Protein AF-A0A7C6RZI2-F1 (afdb_monomer_lite)

Foldseek 3Di:
DVLVVVLVVLVVVLVVCPPHPCNVVSVVVSVVSVVVLQVVLLVCCVVVLPPADKDAAQDDPVVGGLHIWGFDQAAPPDDDVNHRHDAFQTWIDTSDDDIDTRNHDDPVDDDDND

Structure (mmCIF, N/CA/C/O backbone):
data_AF-A0A7C6RZI2-F1
#
_entry.id   AF-A0A7C6RZI2-F1
#
loop_
_atom_site.group_PDB
_atom_site.id
_atom_site.type_symbol
_atom_site.label_atom_id
_atom_site.label_alt_id
_atom_site.label_comp_id
_atom_site.label_asym_id
_atom_site.label_entity_id
_atom_site.label_seq_id
_atom_site.pdbx_PDB_ins_code
_atom_site.Cartn_x
_atom_site.Cartn_y
_atom_site.Cartn_z
_atom_site.occupancy
_atom_site.B_iso_or_equiv
_atom_site.auth_seq_id
_atom_site.auth_comp_id
_atom_site.auth_asym_id
_atom_site.auth_atom_id
_atom_site.pdbx_PDB_model_num
ATOM 1 N N . GLN A 1 1 ? 8.654 -7.058 0.144 1.00 63.97 1 GLN A N 1
ATOM 2 C CA . GLN A 1 1 ? 10.095 -7.318 -0.084 1.00 63.97 1 GLN A CA 1
ATOM 3 C C . GLN A 1 1 ? 10.418 -7.741 -1.518 1.00 63.97 1 GLN A C 1
ATOM 5 O O . GLN A 1 1 ? 11.172 -7.031 -2.163 1.00 63.97 1 GLN A O 1
ATOM 10 N N . ALA A 1 2 ? 9.890 -8.855 -2.053 1.00 79.62 2 ALA A N 1
ATOM 11 C CA . ALA A 1 2 ? 10.213 -9.274 -3.431 1.00 79.62 2 ALA A CA 1
ATOM 12 C C . ALA A 1 2 ? 9.776 -8.246 -4.497 1.00 79.62 2 ALA A C 1
ATOM 14 O O . ALA A 1 2 ? 10.546 -7.936 -5.404 1.00 79.62 2 ALA A O 1
ATOM 15 N N . ALA A 1 3 ? 8.576 -7.676 -4.344 1.00 82.88 3 ALA A N 1
ATOM 16 C CA . ALA A 1 3 ? 8.070 -6.601 -5.199 1.00 82.88 3 ALA A CA 1
ATOM 17 C C . ALA A 1 3 ? 8.956 -5.342 -5.139 1.00 82.88 3 ALA A C 1
ATOM 19 O O . ALA A 1 3 ? 9.338 -4.813 -6.179 1.00 82.88 3 ALA A O 1
ATOM 20 N N . ASP A 1 4 ? 9.363 -4.925 -3.936 1.00 82.19 4 ASP A N 1
ATOM 21 C CA . ASP A 1 4 ? 10.233 -3.757 -3.735 1.00 82.19 4 ASP A CA 1
ATOM 22 C C . ASP A 1 4 ? 11.594 -3.937 -4.414 1.00 82.19 4 ASP A C 1
ATOM 24 O O . ASP A 1 4 ? 12.090 -3.028 -5.073 1.00 82.19 4 ASP A O 1
ATOM 28 N N . ILE A 1 5 ? 12.186 -5.131 -4.302 1.00 86.75 5 ILE A N 1
ATOM 29 C CA . ILE A 1 5 ? 13.461 -5.458 -4.953 1.00 86.75 5 ILE A CA 1
ATOM 30 C C . ILE A 1 5 ? 13.323 -5.382 -6.479 1.00 86.75 5 ILE A C 1
ATOM 32 O O . ILE A 1 5 ? 14.195 -4.822 -7.143 1.00 86.75 5 ILE A O 1
ATOM 36 N N . ALA A 1 6 ? 12.234 -5.919 -7.039 1.00 88.88 6 ALA A N 1
ATOM 37 C CA . ALA A 1 6 ? 11.987 -5.887 -8.478 1.00 88.88 6 ALA A CA 1
ATOM 38 C C . ALA A 1 6 ? 11.799 -4.452 -9.000 1.00 88.88 6 ALA A C 1
ATOM 40 O O . ALA A 1 6 ? 12.380 -4.090 -10.024 1.00 88.88 6 ALA A O 1
ATOM 41 N N . LEU A 1 7 ? 11.050 -3.619 -8.271 1.00 88.31 7 LEU A N 1
ATOM 42 C CA . LEU A 1 7 ? 10.856 -2.211 -8.618 1.00 88.31 7 LEU A CA 1
ATOM 43 C C . LEU A 1 7 ? 12.157 -1.414 -8.522 1.00 88.31 7 LEU A C 1
ATOM 45 O O . LEU A 1 7 ? 12.508 -0.720 -9.472 1.00 88.31 7 LEU A O 1
ATOM 49 N N . GLN A 1 8 ? 12.933 -1.588 -7.450 1.00 88.38 8 GLN A N 1
ATOM 50 C CA . GLN A 1 8 ? 14.241 -0.941 -7.307 1.00 88.38 8 GLN A CA 1
ATOM 51 C C . GLN A 1 8 ? 15.222 -1.363 -8.406 1.00 88.38 8 GLN A C 1
ATOM 53 O O . GLN A 1 8 ? 16.035 -0.556 -8.858 1.00 88.38 8 GLN A O 1
ATOM 58 N N . ALA A 1 9 ? 15.178 -2.624 -8.843 1.00 91.62 9 ALA A N 1
ATOM 59 C CA . ALA A 1 9 ? 15.999 -3.096 -9.953 1.00 91.62 9 ALA A CA 1
ATOM 60 C C . ALA A 1 9 ? 15.601 -2.424 -11.278 1.00 91.62 9 ALA A C 1
ATOM 62 O O . ALA A 1 9 ? 16.482 -1.979 -12.015 1.00 91.62 9 ALA A O 1
ATOM 63 N N . ALA A 1 10 ? 14.298 -2.295 -11.552 1.00 91.75 10 ALA A N 1
ATOM 64 C CA . ALA A 1 10 ? 13.794 -1.596 -12.734 1.00 91.75 10 ALA A CA 1
ATOM 65 C C . ALA A 1 10 ? 14.168 -0.102 -12.722 1.00 91.75 10 ALA A C 1
ATOM 67 O O . ALA A 1 10 ? 14.688 0.404 -13.712 1.00 91.75 10 ALA A O 1
ATOM 68 N N . GLU A 1 11 ? 14.013 0.578 -11.583 1.00 91.69 11 GLU A N 1
ATOM 69 C CA . GLU A 1 11 ? 14.395 1.988 -11.420 1.00 91.69 11 GLU A CA 1
ATOM 70 C C . GLU A 1 11 ? 15.897 2.210 -11.630 1.00 91.69 11 GLU A C 1
ATOM 72 O O . GLU A 1 11 ? 16.303 3.147 -12.321 1.00 91.69 11 GLU A O 1
ATOM 77 N N . LYS A 1 12 ? 16.743 1.321 -11.091 1.00 93.75 12 LYS A N 1
ATOM 78 C CA . LYS A 1 12 ? 18.195 1.364 -11.323 1.00 93.75 12 LYS A CA 1
ATOM 79 C C . LYS A 1 12 ? 18.545 1.154 -12.795 1.00 93.75 12 LYS A C 1
ATOM 81 O O . LYS A 1 12 ? 19.434 1.839 -13.298 1.00 93.75 12 LYS A O 1
ATOM 86 N N . ALA A 1 13 ? 17.865 0.235 -13.480 1.00 93.94 13 ALA A N 1
ATOM 87 C CA . ALA A 1 13 ? 18.086 -0.018 -14.902 1.00 93.94 13 ALA A CA 1
ATOM 88 C C . ALA A 1 13 ? 17.709 1.199 -15.761 1.00 93.94 13 ALA A C 1
ATOM 90 O O . ALA A 1 13 ? 18.493 1.612 -16.616 1.00 93.94 13 ALA A O 1
ATOM 91 N N . THR A 1 14 ? 16.559 1.822 -15.493 1.00 94.44 14 THR A N 1
ATOM 92 C CA . THR A 1 14 ? 16.145 3.061 -16.163 1.00 94.44 14 THR A CA 1
ATOM 93 C C . THR A 1 14 ? 17.127 4.196 -15.900 1.00 94.44 14 THR A C 1
ATOM 95 O O . THR A 1 14 ? 17.542 4.875 -16.840 1.00 94.44 14 THR A O 1
ATOM 98 N N . LEU A 1 15 ? 17.546 4.380 -14.642 1.00 95.00 15 LEU A N 1
ATOM 99 C CA . LEU A 1 15 ? 18.511 5.413 -14.271 1.00 95.00 15 LEU A CA 1
ATOM 100 C C . LEU A 1 15 ? 19.838 5.228 -15.016 1.00 95.00 15 LEU A C 1
ATOM 102 O O . LEU A 1 15 ? 20.361 6.192 -15.575 1.00 95.00 15 LEU A O 1
ATOM 106 N N . ALA A 1 16 ? 20.347 3.995 -15.086 1.00 96.06 16 ALA A N 1
ATOM 107 C CA . ALA A 1 16 ? 21.579 3.668 -15.802 1.00 96.06 16 ALA A CA 1
ATOM 108 C C . ALA A 1 16 ? 21.486 3.919 -17.317 1.00 96.06 16 ALA A C 1
ATOM 110 O O . ALA A 1 16 ? 22.498 4.190 -17.959 1.00 96.06 16 ALA A O 1
ATOM 111 N N . ALA A 1 17 ? 20.284 3.850 -17.890 1.00 96.06 17 ALA A N 1
ATOM 112 C CA . ALA A 1 17 ? 20.051 4.085 -19.309 1.00 96.06 17 ALA A CA 1
ATOM 113 C C . ALA A 1 17 ? 19.799 5.557 -19.665 1.00 96.06 17 ALA A C 1
ATOM 115 O O . ALA A 1 17 ? 19.620 5.861 -20.846 1.00 96.06 17 ALA A O 1
ATOM 116 N N . THR A 1 18 ? 19.781 6.470 -18.690 1.00 96.00 18 THR A N 1
ATOM 117 C CA . THR A 1 18 ? 19.546 7.904 -18.925 1.00 96.00 18 THR A CA 1
ATOM 118 C C . THR A 1 18 ? 20.486 8.448 -20.004 1.00 96.00 18 THR A C 1
ATOM 120 O O . THR A 1 18 ? 21.698 8.261 -19.944 1.00 96.00 18 THR A O 1
ATOM 123 N N . GLY A 1 19 ? 19.924 9.119 -21.014 1.00 95.12 19 GLY A N 1
ATOM 124 C CA . GLY A 1 19 ? 20.690 9.676 -22.137 1.00 95.12 19 GLY A CA 1
ATOM 125 C C . GLY A 1 19 ? 21.081 8.669 -23.227 1.00 95.12 19 GLY A C 1
ATOM 126 O O . GLY A 1 19 ? 21.697 9.059 -24.215 1.00 95.12 19 GLY A O 1
ATOM 127 N N . THR A 1 20 ? 20.703 7.395 -23.094 1.00 96.94 20 THR A N 1
ATOM 128 C CA . THR A 1 20 ? 20.900 6.374 -24.136 1.00 96.94 20 THR A CA 1
ATOM 129 C C . THR A 1 20 ? 19.619 6.154 -24.956 1.00 96.94 20 THR A C 1
ATOM 131 O O . THR A 1 20 ? 18.518 6.393 -24.451 1.00 96.94 20 THR A O 1
ATOM 134 N N . PRO A 1 21 ? 19.708 5.610 -26.186 1.00 97.00 21 PRO A N 1
ATOM 135 C CA . PRO A 1 21 ? 18.528 5.211 -26.961 1.00 97.00 21 PRO A CA 1
ATOM 136 C C . PRO A 1 21 ? 17.641 4.153 -26.281 1.00 97.00 21 PRO A C 1
ATOM 138 O O . PRO A 1 21 ? 16.479 4.011 -26.647 1.00 97.00 21 PRO A O 1
ATOM 141 N N . ALA A 1 22 ? 18.166 3.414 -25.296 1.00 95.56 22 ALA A N 1
ATOM 142 C CA . ALA A 1 22 ? 17.414 2.399 -24.558 1.00 95.56 22 ALA A CA 1
ATOM 143 C C . ALA A 1 22 ? 16.476 2.989 -23.486 1.00 95.56 22 ALA A C 1
ATOM 145 O O . ALA A 1 22 ? 15.565 2.296 -23.030 1.00 95.56 22 ALA A O 1
ATOM 146 N N . TYR A 1 23 ? 16.666 4.259 -23.097 1.00 95.75 23 TYR A N 1
ATOM 147 C CA . TYR A 1 23 ? 15.914 4.903 -22.014 1.00 95.75 23 TYR A CA 1
ATOM 148 C C . TYR A 1 23 ? 14.384 4.812 -22.164 1.00 95.75 23 TYR A C 1
ATOM 150 O O . TYR A 1 23 ? 13.736 4.378 -21.210 1.00 95.75 23 TYR A O 1
ATOM 158 N N . PRO A 1 24 ? 13.769 5.146 -23.320 1.00 95.00 24 PRO A N 1
ATOM 159 C CA . PRO A 1 24 ? 12.309 5.156 -23.430 1.00 95.00 24 PRO A CA 1
ATOM 160 C C . PRO A 1 24 ? 11.691 3.766 -23.238 1.00 95.00 24 PRO A C 1
ATOM 162 O O . PRO A 1 24 ? 10.653 3.634 -22.595 1.00 95.00 24 PRO A O 1
ATOM 165 N N . GLY A 1 25 ? 12.348 2.723 -23.758 1.00 95.81 25 GLY A N 1
ATOM 166 C CA . GLY A 1 25 ? 11.883 1.341 -23.625 1.00 95.81 25 GLY A CA 1
ATOM 167 C C . GLY A 1 25 ? 11.962 0.834 -22.186 1.00 95.81 25 GLY A C 1
ATOM 168 O O . GLY A 1 25 ? 11.014 0.221 -21.698 1.00 95.81 25 GLY A O 1
ATOM 169 N N . LEU A 1 26 ? 13.057 1.137 -21.480 1.00 95.12 26 LEU A N 1
ATOM 170 C CA . LEU A 1 26 ? 13.207 0.762 -20.072 1.00 95.12 26 LEU A CA 1
ATOM 171 C C . LEU A 1 26 ? 12.254 1.539 -19.166 1.00 95.12 26 LEU A C 1
ATOM 173 O O . LEU A 1 26 ? 11.661 0.938 -18.274 1.00 95.12 26 LEU A O 1
ATOM 177 N N . LYS A 1 27 ? 12.020 2.828 -19.442 1.00 93.38 27 LYS A N 1
ATOM 178 C CA . LYS A 1 27 ? 11.045 3.612 -18.681 1.00 93.38 27 LYS A CA 1
ATOM 179 C C . LYS A 1 27 ? 9.627 3.061 -18.840 1.00 93.38 27 LYS A C 1
ATOM 181 O O . LYS A 1 27 ? 8.934 2.894 -17.843 1.00 93.38 27 LYS A O 1
ATOM 186 N N . ALA A 1 28 ? 9.223 2.701 -20.060 1.00 92.81 28 ALA A N 1
ATOM 187 C CA . ALA A 1 28 ? 7.923 2.075 -20.299 1.00 92.81 28 ALA A CA 1
ATOM 188 C C . ALA A 1 28 ? 7.782 0.724 -19.570 1.00 92.81 28 ALA A C 1
ATOM 190 O O . ALA A 1 28 ? 6.731 0.435 -18.999 1.00 92.81 28 ALA A O 1
ATOM 191 N N . ALA A 1 29 ? 8.841 -0.093 -19.548 1.00 92.69 29 ALA A N 1
ATOM 192 C CA . ALA A 1 29 ? 8.848 -1.365 -18.825 1.00 92.69 29 ALA A CA 1
ATOM 193 C C . ALA A 1 29 ? 8.786 -1.178 -17.297 1.00 92.69 29 ALA A C 1
ATOM 195 O O . ALA A 1 29 ? 8.042 -1.890 -16.622 1.00 92.69 29 ALA A O 1
ATOM 196 N N . GLU A 1 30 ? 9.525 -0.205 -16.752 1.00 92.31 30 GLU A N 1
ATOM 197 C CA . GLU A 1 30 ? 9.463 0.179 -15.337 1.00 92.31 30 GLU A CA 1
ATOM 198 C C . GLU A 1 30 ? 8.044 0.607 -14.945 1.00 92.31 30 GLU A C 1
ATOM 200 O O . GLU A 1 30 ? 7.506 0.130 -13.947 1.00 92.31 30 GLU A O 1
ATOM 205 N N . GLU A 1 31 ? 7.414 1.476 -15.737 1.00 90.31 31 GLU A N 1
ATOM 206 C CA . GLU A 1 31 ? 6.061 1.964 -15.463 1.00 90.31 31 GLU A CA 1
ATOM 207 C C . GLU A 1 31 ? 5.012 0.852 -15.573 1.00 90.31 31 GLU A C 1
ATOM 209 O O . GLU A 1 31 ? 4.142 0.745 -14.707 1.00 90.31 31 GLU A O 1
ATOM 214 N N . ALA A 1 32 ? 5.126 -0.035 -16.565 1.00 90.44 32 ALA A N 1
ATOM 215 C CA . ALA A 1 32 ? 4.256 -1.204 -16.681 1.00 90.44 32 ALA A CA 1
ATOM 216 C C . ALA A 1 32 ? 4.381 -2.137 -15.464 1.00 90.44 32 ALA A C 1
ATOM 218 O O . ALA A 1 32 ? 3.371 -2.620 -14.944 1.00 90.44 32 ALA A O 1
ATOM 219 N N . LEU A 1 33 ? 5.606 -2.351 -14.966 1.00 90.94 33 LEU A N 1
ATOM 220 C CA . LEU A 1 33 ? 5.843 -3.145 -13.762 1.00 90.94 33 LEU A CA 1
ATOM 221 C C . LEU A 1 33 ? 5.247 -2.473 -12.518 1.00 90.94 33 LEU A C 1
ATOM 223 O O . LEU A 1 33 ? 4.603 -3.151 -11.715 1.00 90.94 33 LEU A O 1
ATOM 227 N N . LYS A 1 34 ? 5.405 -1.151 -12.374 1.00 87.69 34 LYS A N 1
ATOM 228 C CA . LYS A 1 34 ? 4.792 -0.364 -11.290 1.00 87.69 34 LYS A CA 1
ATOM 229 C C . LYS A 1 34 ? 3.272 -0.512 -11.291 1.00 87.69 34 LYS A C 1
ATOM 231 O O . LYS A 1 34 ? 2.705 -0.856 -10.258 1.00 87.69 34 LYS A O 1
ATOM 236 N N . VAL A 1 35 ? 2.624 -0.351 -12.447 1.00 87.19 35 VAL A N 1
ATOM 237 C CA . VAL A 1 35 ? 1.165 -0.507 -12.608 1.00 87.19 35 VAL A CA 1
ATOM 238 C C . VAL A 1 35 ? 0.703 -1.913 -12.223 1.00 87.19 35 VAL A C 1
ATOM 240 O O . VAL A 1 35 ? -0.223 -2.060 -11.426 1.00 87.19 35 VAL A O 1
ATOM 243 N N . ALA A 1 36 ? 1.354 -2.952 -12.751 1.00 89.38 36 ALA A N 1
ATOM 244 C CA . ALA A 1 36 ? 0.981 -4.337 -12.462 1.00 89.38 36 ALA A CA 1
ATOM 245 C C . ALA A 1 36 ? 1.159 -4.684 -10.972 1.00 89.38 36 ALA A C 1
ATOM 247 O O . ALA A 1 36 ? 0.317 -5.351 -10.361 1.00 89.38 36 ALA A O 1
ATOM 248 N N . THR A 1 37 ? 2.238 -4.189 -10.366 1.00 89.81 37 THR A N 1
ATOM 249 C CA . THR A 1 37 ? 2.539 -4.415 -8.948 1.00 89.81 37 THR A CA 1
ATOM 250 C C . THR A 1 37 ? 1.545 -3.675 -8.051 1.00 89.81 37 THR A C 1
ATOM 252 O O . THR A 1 37 ? 0.985 -4.282 -7.142 1.00 89.81 37 THR A O 1
ATOM 255 N N . ALA A 1 38 ? 1.234 -2.410 -8.347 1.00 87.12 38 ALA A N 1
ATOM 256 C CA . ALA A 1 38 ? 0.231 -1.642 -7.610 1.00 87.12 38 ALA A CA 1
ATOM 257 C C . ALA A 1 38 ? -1.160 -2.278 -7.680 1.00 87.12 38 ALA A C 1
ATOM 259 O O . ALA A 1 38 ? -1.847 -2.371 -6.668 1.00 87.12 38 ALA A O 1
ATOM 260 N N . ALA A 1 39 ? -1.572 -2.747 -8.861 1.00 87.38 39 ALA A N 1
ATOM 261 C CA . ALA A 1 39 ? -2.870 -3.389 -9.035 1.00 87.38 39 ALA A CA 1
ATOM 262 C C . ALA A 1 39 ? -2.967 -4.699 -8.237 1.00 87.38 39 ALA A C 1
ATOM 264 O O . ALA A 1 39 ? -3.966 -4.943 -7.562 1.00 87.38 39 ALA A O 1
ATOM 265 N N . SER A 1 40 ? -1.920 -5.528 -8.282 1.00 90.50 40 SER A N 1
ATOM 266 C CA . SER A 1 40 ? -1.896 -6.807 -7.565 1.00 90.50 40 SER A CA 1
ATOM 267 C C . SER A 1 40 ? -1.838 -6.628 -6.046 1.00 90.50 40 SER A C 1
ATOM 269 O O . SER A 1 40 ? -2.667 -7.200 -5.339 1.00 90.50 40 SER A O 1
ATOM 271 N N . LEU A 1 41 ? -0.912 -5.812 -5.532 1.00 89.50 41 LEU A N 1
ATOM 272 C CA . LEU A 1 41 ? -0.785 -5.547 -4.095 1.00 89.50 41 LEU A CA 1
ATOM 273 C C . LEU A 1 41 ? -1.981 -4.756 -3.562 1.00 89.50 41 LEU A C 1
ATOM 275 O O . LEU A 1 41 ? -2.490 -5.062 -2.486 1.00 89.50 41 LEU A O 1
ATOM 279 N N . GLY A 1 42 ? -2.491 -3.805 -4.343 1.00 88.81 42 GLY A N 1
ATOM 280 C CA . GLY A 1 42 ? -3.686 -3.053 -3.991 1.00 88.81 42 GLY A CA 1
ATOM 281 C C . GLY A 1 42 ? -4.927 -3.940 -3.898 1.00 88.81 42 GLY A C 1
ATOM 282 O O . GLY A 1 42 ? -5.686 -3.837 -2.935 1.00 88.81 42 GLY A O 1
ATOM 283 N N . GLY A 1 43 ? -5.095 -4.868 -4.846 1.00 88.69 43 GLY A N 1
ATOM 284 C CA . GLY A 1 43 ? -6.144 -5.886 -4.795 1.00 88.69 43 GLY A CA 1
ATOM 285 C C . GLY A 1 43 ? -6.015 -6.799 -3.575 1.00 88.69 43 GLY A C 1
ATOM 286 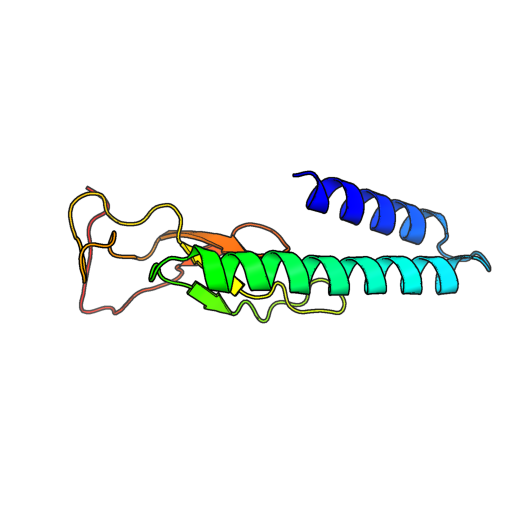O O . GLY A 1 43 ? -7.012 -7.053 -2.904 1.00 88.69 43 GLY A O 1
ATOM 287 N N . MET A 1 44 ? -4.790 -7.225 -3.241 1.00 89.69 44 MET A N 1
ATOM 288 C CA . MET A 1 44 ? -4.525 -8.023 -2.039 1.00 89.69 44 MET A CA 1
ATOM 289 C C . MET A 1 44 ? -4.881 -7.270 -0.759 1.00 89.69 44 MET A C 1
ATOM 291 O O . MET A 1 44 ? -5.549 -7.836 0.097 1.00 89.69 44 MET A O 1
ATOM 295 N N . ILE A 1 45 ? -4.485 -6.004 -0.614 1.00 90.69 45 ILE A N 1
ATOM 296 C CA . ILE A 1 45 ? -4.834 -5.206 0.569 1.00 90.69 45 ILE A CA 1
ATOM 297 C C . ILE A 1 45 ? -6.352 -5.047 0.673 1.00 90.69 45 ILE A C 1
ATOM 299 O O . ILE A 1 45 ? -6.921 -5.293 1.734 1.00 90.69 45 ILE A O 1
ATOM 303 N N . ALA A 1 46 ? -7.023 -4.718 -0.433 1.00 87.44 46 ALA A N 1
ATOM 304 C CA . ALA A 1 46 ? -8.474 -4.568 -0.452 1.00 87.44 46 ALA A CA 1
ATOM 305 C C . ALA A 1 46 ? -9.212 -5.866 -0.073 1.00 87.44 46 ALA A C 1
ATOM 307 O O . ALA A 1 46 ? -10.228 -5.806 0.618 1.00 87.44 46 ALA A O 1
ATOM 308 N N . SER A 1 47 ? -8.710 -7.037 -0.483 1.00 87.31 47 SER A N 1
ATOM 309 C CA . SER A 1 47 ? -9.332 -8.325 -0.151 1.00 87.31 47 SER A CA 1
ATOM 310 C C . SER A 1 47 ? -8.947 -8.854 1.232 1.00 87.31 47 SER A C 1
ATOM 312 O O . SER A 1 47 ? -9.762 -9.493 1.893 1.00 87.31 47 SER A O 1
ATOM 314 N N . MET A 1 48 ? -7.706 -8.620 1.668 1.00 87.62 48 MET A N 1
ATOM 315 C CA . MET A 1 48 ? -7.128 -9.223 2.876 1.00 87.62 48 MET A CA 1
ATOM 316 C C . MET A 1 48 ? -7.244 -8.344 4.115 1.00 87.62 48 MET A C 1
ATOM 318 O O . MET A 1 48 ? -7.005 -8.839 5.212 1.00 87.62 48 MET A O 1
ATOM 322 N N . ALA A 1 49 ? -7.646 -7.077 3.978 1.00 86.88 49 ALA A N 1
ATOM 323 C CA . ALA A 1 49 ? -7.878 -6.211 5.129 1.00 86.88 49 ALA A CA 1
ATOM 324 C C . ALA A 1 49 ? -8.914 -6.794 6.104 1.00 86.88 49 ALA A C 1
ATOM 326 O O . ALA A 1 49 ? -8.897 -6.438 7.274 1.00 86.88 49 ALA A O 1
ATOM 327 N N . ALA A 1 50 ? -9.800 -7.696 5.656 1.00 85.19 50 ALA A N 1
ATOM 328 C CA . ALA A 1 50 ? -10.762 -8.398 6.514 1.00 85.19 50 ALA A CA 1
ATOM 329 C C . ALA A 1 50 ? -11.596 -7.450 7.408 1.00 85.19 50 ALA A C 1
ATOM 331 O O . ALA A 1 50 ? -11.948 -7.783 8.537 1.00 85.19 50 ALA A O 1
ATOM 332 N N . GLY A 1 51 ? -11.904 -6.252 6.895 1.00 82.75 51 GLY A N 1
ATOM 333 C CA . GLY A 1 51 ? -12.629 -5.201 7.616 1.00 82.75 51 GLY A CA 1
ATOM 334 C C . GLY A 1 51 ? -11.753 -4.245 8.432 1.00 82.75 51 GLY A C 1
ATOM 335 O O . GLY A 1 51 ? -12.283 -3.272 8.965 1.00 82.75 51 GLY A O 1
ATOM 336 N N . ALA A 1 52 ? -10.439 -4.475 8.518 1.00 88.94 52 ALA A N 1
ATOM 337 C CA . ALA A 1 52 ? -9.495 -3.517 9.081 1.00 88.94 52 ALA A CA 1
ATOM 338 C C . ALA A 1 52 ? -9.498 -2.208 8.281 1.00 88.94 52 ALA A C 1
ATOM 340 O O . ALA A 1 52 ? -9.823 -2.180 7.090 1.00 88.94 52 ALA A O 1
ATOM 341 N N . SER A 1 53 ? -9.118 -1.117 8.946 1.00 89.19 53 SER A N 1
ATOM 342 C CA . SER A 1 53 ? -9.082 0.205 8.326 1.00 89.19 53 SER A CA 1
ATOM 343 C C . SER A 1 53 ? -8.108 0.227 7.152 1.00 89.19 53 SER A C 1
ATOM 345 O O . SER A 1 53 ? -6.908 -0.006 7.319 1.00 89.19 53 SER A O 1
ATOM 347 N N . ILE A 1 54 ? -8.642 0.563 5.979 1.00 92.62 54 ILE A N 1
ATOM 348 C CA . ILE A 1 54 ? -7.871 0.855 4.775 1.00 92.62 54 ILE A CA 1
ATOM 349 C C . ILE A 1 54 ? -8.000 2.331 4.411 1.00 92.62 54 ILE A C 1
ATOM 351 O O . ILE A 1 54 ? -9.030 2.957 4.663 1.00 92.62 54 ILE A O 1
ATOM 355 N N . HIS A 1 55 ? -6.976 2.884 3.774 1.00 89.50 55 HIS A N 1
ATOM 356 C CA . HIS A 1 55 ? -7.038 4.217 3.175 1.00 89.50 55 HIS A CA 1
ATOM 357 C C . HIS A 1 55 ? -6.471 4.183 1.761 1.00 89.50 55 HIS A C 1
ATOM 359 O O . HIS A 1 55 ? -5.648 3.333 1.442 1.00 89.50 55 HIS A O 1
ATOM 365 N N . ALA A 1 56 ? -6.896 5.117 0.915 1.00 87.38 56 ALA A N 1
ATOM 366 C CA . ALA A 1 56 ? -6.265 5.331 -0.378 1.00 87.38 56 ALA A CA 1
ATOM 367 C C . ALA A 1 56 ? -5.139 6.358 -0.229 1.00 87.38 56 ALA A C 1
ATOM 369 O O . ALA A 1 56 ? -5.381 7.496 0.181 1.00 87.38 56 ALA A O 1
ATOM 370 N N . CYS A 1 57 ? -3.919 5.977 -0.593 1.00 84.75 57 CYS A N 1
ATOM 371 C CA . CYS A 1 57 ? -2.812 6.903 -0.723 1.00 84.75 57 CYS A CA 1
ATOM 372 C C . CYS A 1 57 ? -2.744 7.427 -2.157 1.00 84.75 57 CYS A C 1
ATOM 374 O O . CYS A 1 57 ? -2.431 6.702 -3.105 1.00 84.75 57 CYS A O 1
ATOM 376 N N . ALA A 1 58 ? -3.069 8.710 -2.313 1.00 83.12 58 ALA A N 1
ATOM 377 C CA . ALA A 1 58 ? -3.031 9.400 -3.599 1.00 83.12 58 ALA A CA 1
ATOM 378 C C . ALA A 1 58 ? -1.618 9.876 -3.982 1.00 83.12 58 ALA A C 1
ATOM 380 O O . ALA A 1 58 ? -1.440 10.412 -5.076 1.00 83.12 58 ALA A O 1
ATOM 381 N N . THR A 1 59 ? -0.627 9.701 -3.100 1.00 82.81 59 THR A N 1
ATOM 382 C CA . THR A 1 59 ? 0.760 10.091 -3.363 1.00 82.81 59 THR A CA 1
ATOM 383 C C . THR A 1 59 ? 1.278 9.323 -4.575 1.00 82.81 59 THR A C 1
ATOM 385 O O . THR A 1 59 ? 1.252 8.089 -4.564 1.00 82.81 59 THR A O 1
ATOM 388 N N . PRO A 1 60 ? 1.732 10.015 -5.633 1.00 72.06 60 PRO A N 1
ATOM 389 C CA . PRO A 1 60 ? 2.266 9.341 -6.802 1.00 72.06 60 PRO A CA 1
ATOM 390 C C . PRO A 1 60 ? 3.610 8.677 -6.482 1.00 72.06 60 PRO A C 1
ATOM 392 O O . PRO A 1 60 ? 4.578 9.351 -6.139 1.00 72.06 60 PRO A O 1
ATOM 395 N N . TYR A 1 61 ? 3.689 7.369 -6.687 1.00 68.19 61 TYR A N 1
ATOM 396 C CA . TYR A 1 61 ? 4.910 6.663 -7.049 1.00 68.19 61 TYR A CA 1
ATOM 397 C C . TYR A 1 61 ? 5.115 6.825 -8.555 1.00 68.19 61 TYR A C 1
ATOM 399 O O . TYR A 1 61 ? 4.413 6.171 -9.326 1.00 68.19 61 TYR A O 1
ATOM 407 N N . PRO A 1 62 ? 6.004 7.715 -9.022 1.00 67.88 62 PRO A N 1
ATOM 408 C CA . PRO A 1 62 ? 5.949 8.233 -10.386 1.00 67.88 62 PRO A CA 1
ATOM 409 C C . PRO A 1 62 ? 5.784 7.110 -11.431 1.00 67.88 62 PRO A C 1
ATOM 411 O O . PRO A 1 62 ? 6.674 6.247 -11.493 1.00 67.88 62 PRO A O 1
ATOM 414 N N . PRO A 1 63 ? 4.690 7.081 -12.231 1.00 63.25 63 PRO A N 1
ATOM 415 C CA . PRO A 1 63 ? 3.563 8.033 -12.345 1.00 63.25 63 PRO A CA 1
ATOM 416 C C . PRO A 1 63 ? 2.237 7.652 -11.629 1.00 63.25 63 PRO A C 1
ATOM 418 O O . PRO A 1 63 ? 1.247 8.366 -11.781 1.00 63.25 63 PRO A O 1
ATOM 421 N N . ILE A 1 64 ? 2.164 6.543 -10.890 1.00 66.69 64 ILE A N 1
ATOM 422 C CA . ILE A 1 64 ? 0.919 5.977 -10.331 1.00 66.69 64 ILE A CA 1
ATOM 423 C C . ILE A 1 64 ? 0.758 6.206 -8.818 1.00 66.69 64 ILE A C 1
ATOM 425 O O . ILE A 1 64 ? 1.753 6.203 -8.110 1.00 66.69 64 ILE A O 1
ATOM 429 N N . PRO A 1 65 ? -0.459 6.346 -8.266 1.00 70.88 65 PRO A N 1
ATOM 430 C CA . PRO A 1 65 ? -0.657 6.409 -6.812 1.00 70.88 65 PRO A CA 1
ATOM 431 C C . PRO A 1 65 ? -0.143 5.160 -6.071 1.00 70.88 65 PRO A C 1
ATOM 433 O O . PRO A 1 65 ? -0.226 4.056 -6.609 1.00 70.88 65 PRO A O 1
ATOM 436 N N . HIS A 1 66 ? 0.308 5.316 -4.820 1.00 80.38 66 HIS A N 1
ATOM 437 C CA . HIS A 1 66 ? 0.700 4.204 -3.931 1.00 80.38 66 HIS A CA 1
ATOM 438 C C . HIS A 1 66 ? -0.411 3.170 -3.705 1.00 80.38 66 HIS A C 1
ATOM 440 O O . HIS A 1 66 ? -0.122 2.023 -3.372 1.00 80.38 66 HIS A O 1
ATOM 446 N N . GLY A 1 67 ? -1.672 3.549 -3.928 1.00 84.25 67 GLY A N 1
ATOM 447 C CA . GLY A 1 67 ? -2.809 2.640 -3.848 1.00 84.25 67 GLY A CA 1
ATOM 448 C C . GLY A 1 67 ? -3.338 2.505 -2.420 1.00 84.25 67 GLY A C 1
ATOM 449 O O . GLY A 1 67 ? -3.150 3.412 -1.606 1.00 84.25 67 GLY A O 1
ATOM 450 N N . PRO A 1 68 ? -4.080 1.431 -2.110 1.00 90.62 68 PRO A N 1
A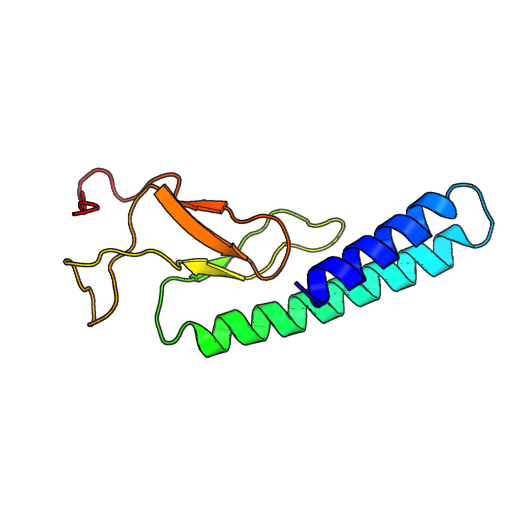TOM 451 C CA . PRO A 1 68 ? -4.618 1.251 -0.776 1.00 90.62 68 PRO A CA 1
ATOM 452 C C . PRO A 1 68 ? -3.506 0.880 0.211 1.00 90.62 68 PRO A C 1
ATOM 454 O O . PRO A 1 68 ? -2.597 0.119 -0.120 1.00 90.62 68 PRO A O 1
ATOM 457 N N . GLY A 1 69 ? -3.612 1.389 1.431 1.00 91.81 69 GLY A N 1
ATOM 458 C CA . GLY A 1 69 ? -2.841 0.944 2.581 1.00 91.81 69 GLY A CA 1
ATOM 459 C C . GLY A 1 69 ? -3.740 0.417 3.686 1.00 91.81 69 GLY A C 1
ATOM 460 O O . GLY A 1 69 ? -4.920 0.765 3.744 1.00 91.81 69 GLY A O 1
ATOM 461 N N . VAL A 1 70 ? -3.184 -0.428 4.551 1.00 94.69 70 VAL A N 1
ATOM 462 C CA . VAL A 1 70 ? -3.869 -1.030 5.701 1.00 94.69 70 VAL A CA 1
ATOM 463 C C . VAL A 1 70 ? -3.138 -0.699 6.996 1.00 94.69 70 VAL A C 1
ATOM 465 O O . VAL A 1 70 ? -1.906 -0.688 7.040 1.00 94.69 70 VAL A O 1
ATOM 468 N N . VAL A 1 71 ? -3.901 -0.429 8.052 1.00 94.12 71 VAL A N 1
ATOM 469 C CA . VAL A 1 71 ? -3.355 -0.219 9.398 1.00 94.12 71 VAL A CA 1
ATOM 470 C C . VAL A 1 71 ? -2.936 -1.560 10.003 1.00 94.12 71 VAL A C 1
ATOM 472 O O . VAL A 1 71 ? -3.725 -2.504 10.002 1.00 94.12 71 VAL A O 1
ATOM 475 N N . VAL A 1 72 ? -1.712 -1.649 10.531 1.00 93.06 72 VAL A N 1
ATOM 476 C CA . VAL A 1 72 ? -1.126 -2.925 11.001 1.00 93.06 72 VAL A CA 1
ATOM 477 C C . VAL A 1 72 ? -0.894 -3.012 12.514 1.00 93.06 72 VAL A C 1
ATOM 479 O O . VAL A 1 72 ? -0.589 -4.090 13.018 1.00 93.06 72 VAL A O 1
ATOM 482 N N . ASP A 1 73 ? -1.050 -1.910 13.245 1.00 92.75 73 ASP A N 1
ATOM 483 C CA . ASP A 1 73 ? -0.678 -1.771 14.662 1.00 92.75 73 ASP A CA 1
ATOM 484 C C . ASP A 1 73 ? -1.759 -1.051 15.499 1.00 92.75 73 ASP A C 1
ATOM 486 O O . ASP A 1 73 ? -1.457 -0.220 16.354 1.00 92.75 73 ASP A O 1
ATOM 490 N N . GLY A 1 74 ? -3.036 -1.374 15.258 1.00 91.94 74 GLY A N 1
ATOM 491 C CA . GLY A 1 74 ? -4.169 -0.842 16.030 1.00 91.94 74 GLY A CA 1
ATOM 492 C C . GLY A 1 74 ? -4.169 -1.231 17.522 1.00 91.94 74 GLY A C 1
ATOM 493 O O . GLY A 1 74 ? -3.327 -1.990 17.999 1.00 91.94 74 GLY A O 1
ATOM 494 N N . SER A 1 75 ? -5.145 -0.721 18.282 1.00 93.56 75 SER A N 1
ATOM 495 C CA . SER A 1 75 ? -5.212 -0.882 19.746 1.00 93.56 75 SER A CA 1
ATOM 496 C C . SER A 1 75 ? -5.345 -2.342 20.191 1.00 93.56 75 SER A C 1
ATOM 498 O O . SER A 1 75 ? -6.176 -3.094 19.683 1.00 93.56 75 SER A O 1
ATOM 500 N N . SER A 1 76 ? -4.589 -2.721 21.224 1.00 91.69 76 SER A N 1
ATOM 501 C CA . SER A 1 76 ? -4.665 -4.048 21.850 1.00 91.69 76 SER A CA 1
ATOM 502 C C . SER A 1 76 ? -5.825 -4.202 22.847 1.00 91.69 76 SER A C 1
ATOM 504 O O . SER A 1 76 ? -6.115 -5.319 23.276 1.00 91.69 76 SER A O 1
ATOM 506 N N . LYS A 1 77 ? -6.496 -3.102 23.224 1.00 92.75 77 LYS A N 1
ATOM 507 C CA . LYS A 1 77 ? -7.546 -3.089 24.264 1.00 92.75 77 LYS A CA 1
ATOM 508 C C . LYS A 1 77 ? -8.894 -2.573 23.792 1.00 92.75 77 LYS A C 1
ATOM 510 O O . LYS A 1 77 ? -9.922 -2.985 24.326 1.00 92.75 77 LYS A O 1
ATOM 515 N N . VAL A 1 78 ? -8.902 -1.670 22.817 1.00 94.06 78 VAL A N 1
ATOM 516 C CA . VAL A 1 78 ? -10.135 -1.102 22.274 1.00 94.06 78 VAL A CA 1
ATOM 517 C C . VAL A 1 78 ? -10.438 -1.782 20.952 1.00 94.06 78 VAL A C 1
ATOM 519 O O . VAL A 1 78 ? -9.702 -1.626 19.979 1.00 94.06 78 VAL A O 1
ATOM 522 N N . LEU A 1 79 ? -11.543 -2.525 20.925 1.00 94.31 79 LEU A N 1
ATOM 523 C CA . LEU A 1 79 ? -12.052 -3.155 19.715 1.00 94.31 79 LEU A CA 1
ATOM 524 C C . LEU A 1 79 ? -13.305 -2.423 19.236 1.00 94.31 79 LEU A C 1
ATOM 526 O O . LEU A 1 79 ? -14.232 -2.194 20.012 1.00 94.31 79 LEU A O 1
ATOM 530 N N . ILE A 1 80 ? -13.354 -2.107 17.946 1.00 93.25 80 ILE A N 1
ATOM 531 C CA . ILE A 1 80 ? -14.551 -1.606 17.268 1.00 93.25 80 ILE A CA 1
ATOM 532 C C . ILE A 1 80 ? -14.943 -2.667 16.247 1.00 93.25 80 ILE A C 1
ATOM 534 O O . ILE A 1 80 ? -14.133 -3.048 15.408 1.00 93.25 80 ILE A O 1
ATOM 538 N N . ASN A 1 81 ? -16.171 -3.181 16.343 1.00 93.75 81 ASN A N 1
ATOM 539 C CA . ASN A 1 81 ? -16.630 -4.321 15.540 1.00 93.75 81 ASN A CA 1
ATOM 540 C C . ASN A 1 81 ? -15.680 -5.532 15.624 1.00 93.75 81 ASN A C 1
ATOM 542 O O . ASN A 1 81 ? -15.378 -6.161 14.615 1.00 93.75 81 ASN A O 1
ATOM 546 N N . ASN A 1 82 ? -15.193 -5.847 16.830 1.00 92.25 82 ASN A N 1
ATOM 547 C CA . ASN A 1 82 ? -14.237 -6.934 17.078 1.00 92.25 82 ASN A CA 1
ATOM 548 C C . ASN A 1 82 ? -12.867 -6.793 16.378 1.00 92.25 82 ASN A C 1
ATOM 550 O O . ASN A 1 82 ? -12.099 -7.753 16.366 1.00 92.25 82 ASN A O 1
ATOM 554 N N . LEU A 1 83 ? -12.526 -5.608 15.862 1.00 93.62 83 LEU A N 1
ATOM 555 C CA . LEU A 1 83 ? -11.226 -5.312 15.260 1.00 93.62 83 LEU A CA 1
ATOM 556 C C . LEU A 1 83 ? -10.466 -4.253 16.073 1.00 93.62 83 LEU A C 1
ATOM 558 O O . LEU A 1 83 ? -11.109 -3.359 16.630 1.00 93.62 83 LEU A O 1
ATOM 562 N N . PRO A 1 84 ? -9.121 -4.320 16.138 1.00 93.81 84 PRO A N 1
ATOM 563 C CA . PRO A 1 84 ? -8.290 -3.300 16.777 1.00 93.81 84 PRO A CA 1
ATOM 564 C C . PRO A 1 84 ? -8.634 -1.892 16.294 1.00 93.81 84 PRO A C 1
ATOM 566 O O . PRO A 1 84 ? -8.572 -1.594 15.099 1.00 93.81 84 PRO A O 1
ATOM 569 N N . ALA A 1 85 ? -9.004 -1.012 17.221 1.00 94.56 85 ALA A N 1
ATOM 570 C CA . ALA A 1 85 ? -9.343 0.358 16.875 1.00 94.56 85 ALA A CA 1
ATOM 571 C C . ALA A 1 85 ? -8.092 1.121 16.415 1.00 94.56 85 ALA A C 1
ATOM 573 O O . ALA A 1 85 ? -7.041 1.043 17.052 1.00 94.56 85 ALA A O 1
ATOM 574 N N . CYS A 1 86 ? -8.209 1.858 15.311 1.00 94.31 86 CYS A N 1
ATOM 575 C CA . CYS A 1 86 ? -7.124 2.674 14.769 1.00 94.31 86 CYS A CA 1
ATOM 576 C C . CYS A 1 86 ? -7.115 4.069 15.409 1.00 94.31 86 CYS A C 1
ATOM 578 O O . CYS A 1 86 ? -8.172 4.643 15.677 1.00 94.31 86 CYS A O 1
ATOM 580 N N . PHE A 1 87 ? -5.931 4.631 15.622 1.00 93.69 87 PHE A N 1
ATOM 581 C CA . PHE A 1 87 ? -5.706 5.912 16.279 1.00 93.69 87 PHE A CA 1
ATOM 582 C C . PHE A 1 87 ? -4.472 6.633 15.718 1.00 93.69 87 PHE A C 1
ATOM 584 O O . PHE A 1 87 ? -3.731 6.108 14.886 1.00 93.69 87 P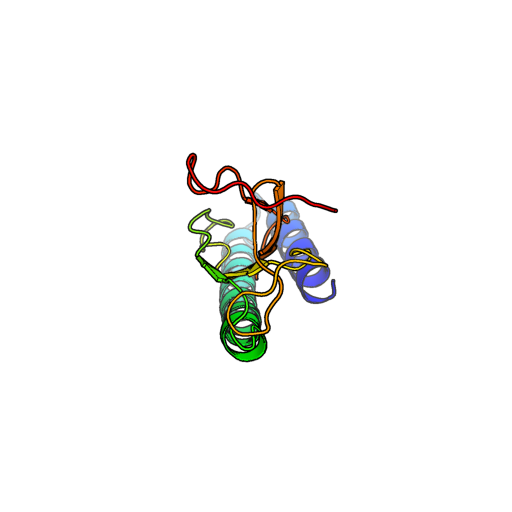HE A O 1
ATOM 591 N N . GLN A 1 88 ? -4.280 7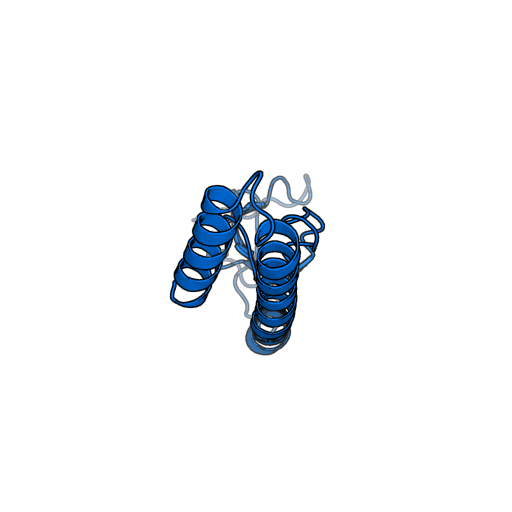.886 16.136 1.00 94.06 88 GLN A N 1
ATOM 592 C CA . GLN A 1 88 ? -3.161 8.712 15.686 1.00 94.06 88 GLN A CA 1
ATOM 593 C C . GLN A 1 88 ? -1.813 8.031 15.974 1.00 94.06 88 GLN A C 1
ATOM 595 O O . GLN A 1 88 ? -1.573 7.567 17.082 1.00 94.06 88 GLN A O 1
ATOM 600 N N . GLY A 1 89 ? -0.921 8.020 14.985 1.00 92.44 89 GLY A N 1
ATOM 601 C CA . GLY A 1 89 ? 0.404 7.407 15.087 1.00 92.44 89 GLY A CA 1
ATOM 602 C C . GLY A 1 89 ? 0.470 5.942 14.651 1.00 92.44 89 GLY A C 1
ATOM 603 O O . GLY A 1 89 ? 1.578 5.449 14.448 1.00 92.44 89 GLY A O 1
ATOM 604 N N . ASN A 1 90 ? -0.669 5.273 14.429 1.00 94.19 90 ASN A N 1
ATOM 605 C CA . ASN A 1 90 ? -0.663 3.934 13.842 1.00 94.19 90 ASN A CA 1
ATOM 606 C C . ASN A 1 90 ? -0.014 3.924 12.456 1.00 94.19 90 ASN A C 1
ATOM 608 O O . ASN A 1 90 ? -0.198 4.846 11.654 1.00 94.19 90 ASN A O 1
ATOM 612 N N . THR A 1 91 ? 0.723 2.853 12.196 1.00 94.38 91 THR A N 1
ATOM 613 C CA . THR A 1 91 ? 1.444 2.553 10.970 1.00 94.38 91 THR A CA 1
ATOM 614 C C . THR A 1 91 ? 0.499 2.028 9.905 1.00 94.38 91 THR A C 1
ATOM 616 O O . THR A 1 91 ? -0.297 1.110 10.125 1.00 94.38 91 THR A O 1
ATOM 619 N N . ILE A 1 92 ? 0.656 2.576 8.709 1.00 93.06 92 ILE A N 1
ATOM 620 C CA . ILE A 1 92 ? -0.047 2.157 7.516 1.00 93.06 92 ILE A CA 1
ATOM 621 C C . ILE A 1 92 ? 0.951 1.568 6.526 1.00 93.06 92 ILE A C 1
ATOM 623 O O . ILE A 1 92 ? 1.895 2.238 6.103 1.00 93.06 92 ILE A O 1
ATOM 627 N N . VAL A 1 93 ? 0.720 0.316 6.142 1.00 91.94 93 VAL A N 1
ATOM 628 C CA . VAL A 1 93 ? 1.474 -0.353 5.080 1.00 91.94 93 VAL A CA 1
ATOM 629 C C . VAL A 1 93 ? 0.700 -0.215 3.776 1.00 91.94 93 VAL A C 1
ATOM 631 O O . VAL A 1 93 ? -0.434 -0.681 3.676 1.00 91.94 93 VAL A O 1
ATOM 634 N N . GLU A 1 94 ? 1.312 0.439 2.792 1.00 89.56 94 GLU A N 1
ATOM 635 C CA . GLU A 1 94 ? 0.725 0.730 1.480 1.00 89.56 94 GLU A CA 1
ATOM 636 C C . GLU A 1 94 ? 1.079 -0.344 0.446 1.00 89.56 94 GLU A C 1
ATOM 638 O O . GLU A 1 94 ? 2.047 -1.090 0.608 1.00 89.56 94 GLU A O 1
ATOM 643 N N . ALA A 1 95 ? 0.291 -0.431 -0.630 1.00 87.50 95 ALA A N 1
ATOM 644 C CA . ALA A 1 95 ? 0.569 -1.361 -1.722 1.00 87.50 95 ALA A CA 1
ATOM 645 C C . ALA A 1 95 ? 1.926 -1.079 -2.383 1.00 87.50 95 ALA A C 1
ATOM 647 O O . ALA A 1 95 ? 2.619 -2.016 -2.765 1.00 87.50 95 ALA A O 1
ATOM 648 N N . LEU A 1 96 ? 2.311 0.192 -2.500 1.00 83.12 96 LEU A N 1
ATOM 649 C CA . LEU A 1 96 ? 3.633 0.638 -2.928 1.00 83.12 96 LEU A CA 1
ATOM 650 C C . LEU A 1 96 ? 4.093 1.816 -2.073 1.00 83.12 96 LEU A C 1
ATOM 652 O O . LEU A 1 96 ? 3.271 2.544 -1.532 1.00 83.12 96 LEU A O 1
ATOM 656 N N . GLY A 1 97 ? 5.402 2.055 -2.042 1.00 80.31 97 GLY A N 1
ATOM 657 C CA . GLY A 1 97 ? 5.980 3.195 -1.336 1.00 80.31 97 GLY A CA 1
ATOM 658 C C . GLY A 1 97 ? 6.315 2.903 0.132 1.00 80.31 97 GLY A C 1
ATOM 659 O O . GLY A 1 97 ? 6.209 1.766 0.596 1.00 80.31 97 GLY A O 1
ATOM 660 N N . PRO A 1 98 ? 6.821 3.911 0.861 1.00 83.19 98 PRO A N 1
ATOM 661 C CA . PRO A 1 98 ? 7.142 3.771 2.274 1.00 83.19 98 PRO A CA 1
ATOM 662 C C . PRO A 1 98 ? 5.873 3.646 3.126 1.00 83.19 98 PRO A C 1
ATOM 664 O O . PRO A 1 98 ? 4.807 4.128 2.752 1.00 83.19 98 PRO A O 1
ATOM 667 N N . ALA A 1 99 ? 6.010 3.050 4.311 1.00 89.19 99 ALA A N 1
ATOM 668 C CA . ALA A 1 99 ? 4.942 3.080 5.302 1.00 89.19 99 ALA A CA 1
ATOM 669 C C . ALA A 1 99 ? 4.642 4.525 5.736 1.00 89.19 99 ALA A C 1
ATOM 671 O O . ALA A 1 99 ? 5.558 5.335 5.901 1.00 89.19 99 ALA A O 1
ATOM 672 N N . ASN A 1 100 ? 3.362 4.818 5.953 1.00 91.31 100 ASN A N 1
ATOM 673 C CA . ASN A 1 100 ? 2.872 6.105 6.444 1.00 91.31 100 ASN A CA 1
ATOM 674 C C . ASN A 1 100 ? 2.289 5.965 7.854 1.00 91.31 100 ASN A C 1
ATOM 676 O O . ASN A 1 100 ? 2.187 4.864 8.391 1.00 91.31 100 ASN A O 1
ATOM 680 N N . GLN A 1 101 ? 1.911 7.087 8.469 1.00 93.12 101 GLN A N 1
ATOM 681 C CA . GLN A 1 101 ? 1.265 7.100 9.782 1.00 93.12 101 GLN A CA 1
ATOM 682 C C . GLN A 1 101 ? -0.043 7.887 9.761 1.00 93.12 101 GLN A C 1
ATOM 684 O O . GLN A 1 101 ? -0.177 8.879 9.039 1.00 93.12 101 GLN A O 1
ATOM 689 N N . ILE A 1 102 ? -1.000 7.477 10.598 1.00 93.06 102 ILE A N 1
ATOM 690 C CA . ILE A 1 102 ? -2.232 8.239 10.829 1.00 93.06 102 ILE A CA 1
ATOM 691 C C . ILE A 1 102 ? -1.868 9.567 11.501 1.00 93.06 102 ILE A C 1
ATOM 693 O O . ILE A 1 102 ? -1.554 9.612 12.690 1.00 93.06 102 ILE A O 1
ATOM 697 N N . ALA A 1 103 ? -1.932 10.659 10.739 1.00 93.62 103 ALA A N 1
ATOM 698 C CA . ALA A 1 103 ? -1.505 11.977 11.204 1.00 93.62 103 ALA A CA 1
ATOM 699 C C . ALA A 1 103 ? -2.425 12.571 12.280 1.00 93.62 103 ALA A C 1
ATOM 701 O O . ALA A 1 103 ? -1.942 13.233 13.197 1.00 93.62 103 ALA A O 1
ATOM 702 N N . MET A 1 104 ? -3.740 12.341 12.188 1.00 93.38 104 MET A N 1
ATOM 703 C CA . MET A 1 104 ? -4.708 12.756 13.206 1.00 93.38 104 MET A CA 1
ATOM 704 C C . MET A 1 104 ? -5.973 11.892 13.168 1.00 93.38 104 MET A C 1
ATOM 706 O O . MET A 1 104 ? -6.375 11.419 12.107 1.00 93.38 104 MET A O 1
ATOM 710 N N . GLY A 1 105 ? -6.608 11.725 14.330 1.00 90.06 105 GLY A N 1
ATOM 711 C CA . GLY A 1 105 ? -7.959 11.174 14.463 1.00 90.06 105 GLY A CA 1
ATOM 712 C C . GLY A 1 105 ? -9.002 12.263 14.742 1.00 90.06 105 GLY A C 1
ATOM 713 O O . GLY A 1 105 ? -8.740 13.456 14.586 1.00 90.06 105 GLY A O 1
ATOM 714 N N . CYS A 1 106 ? -10.189 11.858 15.196 1.00 92.94 106 CYS A N 1
ATOM 715 C CA . CYS A 1 106 ? -11.203 12.792 15.687 1.00 92.94 106 CYS A CA 1
ATOM 716 C C . CYS A 1 106 ? -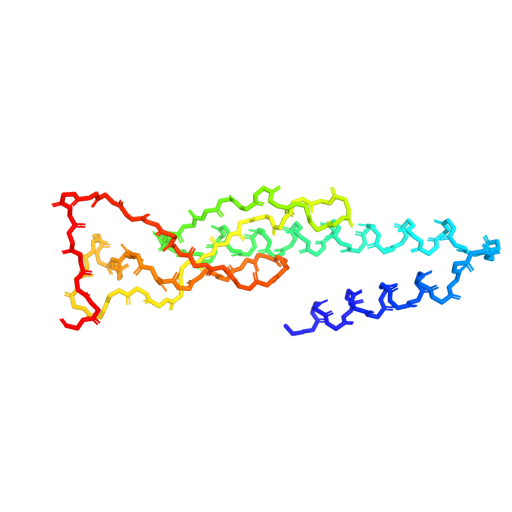10.726 13.455 16.998 1.00 92.94 106 CYS A C 1
ATOM 718 O O . CYS A 1 106 ? -10.495 12.733 17.966 1.00 92.94 106 CYS A O 1
ATOM 720 N N . PRO A 1 107 ? -10.643 14.798 17.099 1.00 92.56 107 PRO A N 1
ATOM 721 C CA . PRO A 1 107 ? -10.108 15.470 18.292 1.00 92.56 107 PRO A CA 1
ATOM 722 C C . PRO A 1 107 ? -10.874 15.201 19.595 1.00 92.56 107 PRO A C 1
ATOM 724 O O . PRO A 1 107 ? -10.342 15.416 20.678 1.00 92.56 107 PRO A O 1
ATOM 727 N N . GLN A 1 108 ? -12.131 14.760 19.504 1.00 96.06 108 GLN A N 1
ATOM 728 C CA . GLN A 1 108 ? -12.984 14.481 20.663 1.00 96.06 108 GLN A CA 1
ATOM 729 C C . GLN A 1 108 ? -12.895 13.028 21.148 1.00 96.06 108 GLN A C 1
ATOM 731 O O . GLN A 1 108 ? -13.419 12.716 22.215 1.00 96.06 108 GLN A O 1
ATOM 736 N N . VAL A 1 109 ? -12.263 12.136 20.378 1.00 92.94 109 VAL A N 1
ATOM 737 C CA . VAL A 1 109 ? -12.157 10.709 20.696 1.00 92.94 109 VAL A CA 1
ATOM 738 C C . VAL A 1 109 ? -10.686 10.328 20.739 1.00 92.94 109 VAL A C 1
ATOM 740 O O . VAL A 1 109 ? -10.022 10.236 19.710 1.00 92.94 109 VAL A O 1
ATOM 743 N N . LEU A 1 110 ? -10.188 10.091 21.950 1.00 92.62 110 LEU A N 1
ATOM 744 C CA . LEU A 1 110 ? -8.812 9.676 22.193 1.00 92.62 110 LEU A CA 1
ATOM 745 C C . LEU A 1 110 ? -8.795 8.188 22.541 1.00 92.62 110 LEU A C 1
ATOM 747 O O . LEU A 1 110 ? -9.381 7.771 23.539 1.00 92.62 110 LEU A O 1
ATOM 751 N N . ILE A 1 111 ? -8.131 7.395 21.705 1.00 92.12 111 ILE A N 1
ATOM 752 C CA . ILE A 1 111 ? -7.897 5.967 21.932 1.00 92.12 111 ILE A CA 1
ATOM 753 C C . ILE A 1 111 ? -6.439 5.829 22.364 1.00 92.12 111 ILE A C 1
ATOM 755 O O . ILE A 1 111 ? -5.540 6.268 21.649 1.00 92.12 111 ILE A O 1
ATOM 759 N N . GLY A 1 112 ? -6.221 5.275 23.556 1.00 74.12 112 GLY A N 1
ATOM 760 C CA . GLY A 1 112 ? -4.883 5.036 24.091 1.00 74.12 112 GLY A CA 1
ATOM 761 C C . GLY A 1 112 ? -4.162 3.897 23.367 1.00 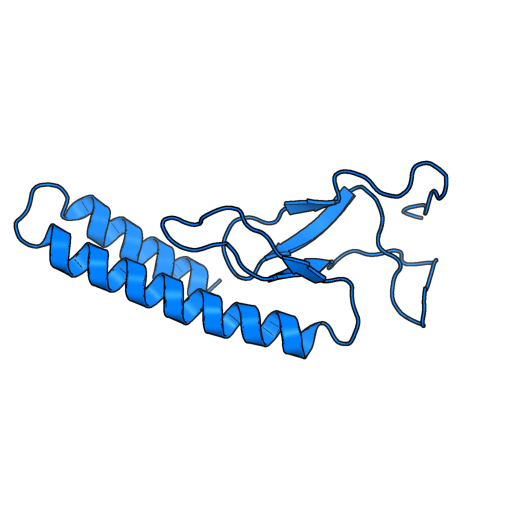74.12 112 GLY A C 1
ATOM 762 O O . GLY A 1 112 ? -4.799 2.970 22.856 1.00 74.12 112 GLY A O 1
ATOM 763 N N . SER A 1 113 ? -2.830 3.968 23.359 1.00 66.75 113 SER A N 1
ATOM 764 C CA . SER A 1 113 ? -1.956 2.896 22.874 1.00 66.75 113 SER A CA 1
ATOM 765 C C . SER A 1 113 ? -1.856 1.712 23.843 1.00 66.75 113 SER A C 1
ATOM 767 O O . SER A 1 113 ? -1.426 0.644 23.416 1.00 66.75 113 SER A O 1
ATOM 769 N N . ASP A 1 114 ? -2.291 1.874 25.103 1.00 57.66 114 ASP A N 1
ATOM 770 C CA . ASP A 1 114 ? -2.103 0.918 26.202 1.00 57.66 114 ASP A CA 1
ATOM 771 C C . ASP A 1 114 ? -3.225 0.957 27.240 1.00 57.66 114 ASP A C 1
ATOM 773 O O . ASP A 1 114 ? -3.807 2.027 27.518 1.00 57.66 114 ASP A O 1
#

Sequence (114 aa):
QAADIALQAAEKATLAATGTPAYPGLKAAEEALKVATAASLGGMIASMAAGASIHACATPYPPIPHGPGVVVDGSSKVLINNLPACFQGNTIVEALGPANQIAMGCPQVLIGSD

Secondary structure (DSSP, 8-state):
-HHHHHHHHHHHHHHHTTTSTTHHHHHHHHHHHHHHHHHHHHHHHHHHSTT--EEEEEEEETTEEEEEEEE-S--SS-EETTEEPP-TT-EEEESSSS-EE-----TT------

Radius of gyration: 17.64 Å; chains: 1; bounding box: 38×25×53 Å

pLDDT: mean 88.74, std 7.84, range [57.66, 97.0]